Protein AF-A0A2Z3GRG3-F1 (afdb_monomer_lite)

pLDDT: mean 90.77, std 7.8, range [53.81, 98.06]

Foldseek 3Di:
DCQQQVLCLVAALVNQQFADWPADDASRTGHFDDDPNHTHTDDPPDGGPLVRDVQQDPPHDSHSVNGNHDDPVRVVLVVLLVVCVVVVHDPPDPVNVVSNVVVVVVNVVSVVVVVVVVVVVVVVVVVVVD

Structure (mmCIF, N/CA/C/O backbone):
data_AF-A0A2Z3GRG3-F1
#
_entry.id   AF-A0A2Z3GRG3-F1
#
loop_
_atom_site.group_PDB
_atom_site.id
_atom_site.type_symbol
_atom_site.label_atom_id
_atom_site.label_alt_id
_atom_site.label_comp_id
_atom_site.label_asym_id
_atom_site.label_entity_id
_atom_site.label_seq_id
_atom_site.pdbx_PDB_ins_code
_atom_site.Cartn_x
_atom_site.Cartn_y
_atom_site.Cartn_z
_atom_site.occupancy
_atom_site.B_iso_or_equiv
_atom_site.auth_seq_id
_atom_site.auth_comp_id
_atom_site.auth_asym_id
_atom_site.auth_atom_id
_atom_site.pdbx_PDB_model_num
ATOM 1 N N . MET A 1 1 ? 3.445 -0.530 0.105 1.00 69.56 1 MET A N 1
ATOM 2 C CA . MET A 1 1 ? 2.147 -1.010 0.622 1.00 69.56 1 MET A CA 1
ATOM 3 C C . MET A 1 1 ? 1.801 -2.395 0.072 1.00 69.56 1 MET A C 1
ATOM 5 O O . MET A 1 1 ? 2.014 -3.342 0.807 1.00 69.56 1 MET A O 1
ATOM 9 N N . LEU A 1 2 ? 1.455 -2.567 -1.215 1.00 77.25 2 LEU A N 1
ATOM 10 C CA . LEU A 1 2 ? 1.151 -3.894 -1.810 1.00 77.25 2 LEU A CA 1
ATOM 11 C C . LEU A 1 2 ? 2.227 -4.980 -1.633 1.00 77.25 2 LEU A C 1
ATOM 13 O O . LEU A 1 2 ? 1.904 -6.157 -1.600 1.00 77.25 2 LEU A O 1
ATOM 17 N N . LEU A 1 3 ? 3.495 -4.580 -1.563 1.00 80.25 3 LEU A N 1
ATOM 18 C CA . LEU A 1 3 ? 4.634 -5.502 -1.564 1.00 80.25 3 LEU A CA 1
ATOM 19 C C . LEU A 1 3 ? 5.050 -5.983 -0.176 1.00 80.25 3 LEU A C 1
ATOM 21 O O . LEU A 1 3 ? 5.592 -7.070 -0.052 1.00 80.25 3 LEU A O 1
ATOM 25 N N . LEU A 1 4 ? 4.836 -5.148 0.841 1.00 82.00 4 LEU A N 1
ATOM 26 C CA . LEU A 1 4 ? 5.287 -5.403 2.214 1.00 82.00 4 LEU A CA 1
ATOM 27 C C . LEU A 1 4 ? 4.122 -5.750 3.145 1.00 82.00 4 LEU A C 1
ATOM 29 O O . LEU A 1 4 ? 4.334 -6.360 4.182 1.00 82.00 4 LEU A O 1
ATOM 33 N N . HIS A 1 5 ? 2.906 -5.337 2.778 1.00 84.62 5 HIS A N 1
ATOM 34 C CA . HIS A 1 5 ? 1.684 -5.543 3.552 1.00 84.62 5 HIS A CA 1
ATOM 35 C C . HIS A 1 5 ? 0.503 -5.836 2.604 1.00 84.62 5 HIS A C 1
ATOM 37 O O . HIS A 1 5 ? -0.424 -5.023 2.495 1.00 84.62 5 HIS A O 1
ATOM 43 N N . PRO A 1 6 ? 0.546 -6.932 1.821 1.00 82.69 6 PRO A N 1
ATOM 44 C CA . PRO A 1 6 ? -0.509 -7.262 0.858 1.00 82.69 6 PRO A CA 1
ATOM 45 C C . PRO A 1 6 ? -1.897 -7.384 1.509 1.00 82.69 6 PRO A C 1
ATOM 47 O O . PRO A 1 6 ? -2.893 -6.943 0.933 1.00 82.69 6 PRO A O 1
ATOM 50 N N . GLU A 1 7 ? -1.959 -7.900 2.737 1.00 84.44 7 GLU A N 1
ATOM 51 C CA . GLU A 1 7 ? -3.178 -8.113 3.517 1.00 84.44 7 GLU A CA 1
ATOM 52 C C . GLU A 1 7 ? -3.967 -6.822 3.793 1.00 84.44 7 GLU A C 1
ATOM 54 O O . GLU A 1 7 ? -5.198 -6.816 3.733 1.00 84.44 7 GLU A O 1
ATOM 59 N N . ILE A 1 8 ? -3.276 -5.703 4.039 1.00 89.38 8 ILE A N 1
ATOM 60 C CA . ILE A 1 8 ? -3.915 -4.403 4.288 1.00 89.38 8 ILE A CA 1
ATOM 61 C C . ILE A 1 8 ? -4.050 -3.573 3.010 1.00 89.38 8 ILE A C 1
ATOM 63 O O . ILE A 1 8 ? -4.891 -2.678 2.948 1.00 89.38 8 ILE A O 1
ATOM 67 N N . ALA A 1 9 ? -3.267 -3.883 1.974 1.00 86.94 9 ALA A N 1
ATOM 68 C CA . ALA A 1 9 ? -3.314 -3.182 0.697 1.00 86.94 9 ALA A CA 1
ATOM 69 C C . ALA A 1 9 ? -4.582 -3.473 -0.116 1.00 86.94 9 ALA A C 1
ATOM 71 O O . ALA A 1 9 ? -5.041 -2.608 -0.858 1.00 86.94 9 ALA A O 1
ATOM 72 N N . ALA A 1 10 ? -5.170 -4.662 0.046 1.00 82.75 10 ALA A N 1
ATOM 73 C CA . ALA A 1 10 ? -6.448 -5.015 -0.573 1.00 82.75 10 ALA A CA 1
ATOM 74 C C . ALA A 1 10 ? -7.665 -4.388 0.138 1.00 82.75 10 ALA A C 1
ATOM 76 O O . ALA A 1 10 ? -8.743 -4.277 -0.447 1.00 82.75 10 ALA A O 1
ATOM 77 N N . ARG A 1 11 ? -7.508 -3.974 1.400 1.00 90.31 11 ARG A N 1
ATOM 78 C CA . ARG A 1 11 ? -8.565 -3.367 2.217 1.00 90.31 11 ARG A CA 1
ATOM 79 C C . ARG A 1 11 ? -8.598 -1.864 1.956 1.00 90.31 11 ARG A C 1
ATOM 81 O O . ARG A 1 11 ? -7.590 -1.216 2.199 1.00 90.31 11 ARG A O 1
ATOM 88 N N . SER A 1 12 ? -9.719 -1.268 1.551 1.00 91.88 12 SER A N 1
ATOM 89 C CA . SER A 1 12 ? -9.817 0.204 1.491 1.00 91.88 12 SER A CA 1
ATOM 90 C C . SER A 1 12 ? -9.939 0.814 2.893 1.00 91.88 12 SER A C 1
ATOM 92 O O . SER A 1 12 ? -10.349 0.149 3.849 1.00 91.88 12 SER A O 1
ATOM 94 N N . CYS A 1 13 ? -9.580 2.087 3.050 1.00 93.38 13 CYS A N 1
ATOM 95 C CA . CYS A 1 13 ? -9.773 2.804 4.311 1.00 93.38 13 CYS A CA 1
ATOM 96 C C . CYS A 1 13 ? -11.249 2.934 4.713 1.00 93.38 13 CYS A C 1
ATOM 98 O O . CYS A 1 13 ? -11.560 2.800 5.896 1.00 93.38 13 CYS A O 1
ATOM 100 N N . ASP A 1 14 ? -12.152 3.112 3.747 1.00 93.31 14 ASP A N 1
ATOM 101 C CA . ASP A 1 14 ? -13.599 3.134 3.992 1.00 93.31 14 ASP A CA 1
ATOM 102 C C . ASP A 1 14 ? -14.107 1.776 4.510 1.00 93.31 14 ASP A C 1
ATOM 104 O O . ASP A 1 14 ? -14.791 1.711 5.532 1.00 93.31 14 ASP A O 1
ATOM 108 N N . ASP A 1 15 ? -13.676 0.673 3.890 1.00 94.56 15 ASP A N 1
ATOM 109 C CA . ASP A 1 15 ? -14.02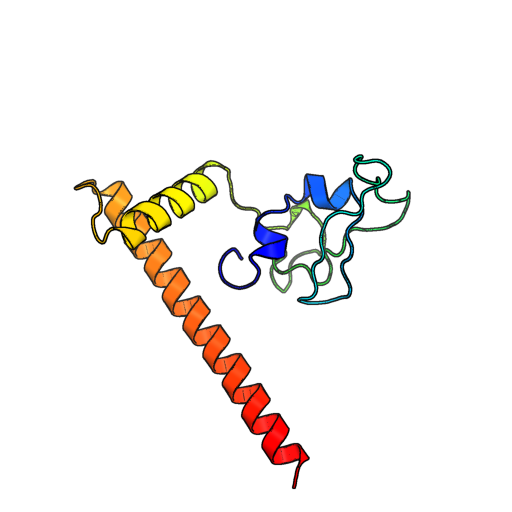5 -0.686 4.320 1.00 94.56 15 ASP A CA 1
ATOM 110 C C . ASP A 1 15 ? -13.488 -0.986 5.731 1.00 94.56 15 ASP A C 1
ATOM 112 O O . ASP A 1 15 ? -14.204 -1.504 6.590 1.00 94.56 15 ASP A O 1
ATOM 116 N N . CYS A 1 16 ? -12.248 -0.565 6.007 1.00 94.69 16 CYS A N 1
ATOM 117 C CA . CYS A 1 16 ? -11.605 -0.685 7.317 1.00 94.69 16 CYS A CA 1
ATOM 118 C C . CYS A 1 16 ? -12.349 0.086 8.421 1.00 94.69 16 CYS A C 1
ATOM 120 O O . CYS A 1 16 ? -12.470 -0.396 9.554 1.00 94.69 16 CYS A O 1
ATOM 122 N N . ALA A 1 17 ? -12.846 1.285 8.100 1.00 94.44 17 ALA A N 1
ATOM 123 C CA . ALA A 1 17 ? -13.592 2.125 9.029 1.00 94.44 17 ALA A CA 1
ATOM 124 C C . ALA A 1 17 ? -14.976 1.539 9.347 1.00 94.44 17 ALA A C 1
ATOM 126 O O . ALA A 1 17 ? -15.415 1.605 10.494 1.00 94.44 17 ALA A O 1
ATOM 127 N N . ARG A 1 18 ? -15.639 0.930 8.357 1.00 96.56 18 ARG A N 1
ATOM 128 C CA . ARG A 1 18 ? -16.997 0.384 8.499 1.00 96.56 18 ARG A CA 1
ATOM 129 C C . ARG A 1 18 ? -17.044 -0.985 9.165 1.00 96.56 18 ARG A C 1
ATOM 131 O O . ARG A 1 18 ? -17.988 -1.252 9.906 1.00 96.56 18 ARG A O 1
ATOM 138 N N . HIS A 1 19 ? -16.058 -1.847 8.922 1.00 97.50 19 HIS A N 1
ATOM 139 C CA . HIS A 1 19 ? -16.113 -3.255 9.323 1.00 97.50 19 HIS A CA 1
ATOM 140 C C . HIS A 1 19 ? -15.038 -3.639 10.345 1.00 97.50 19 HIS A C 1
ATOM 142 O O . HIS A 1 19 ? -13.978 -3.014 10.455 1.00 97.50 19 HIS A O 1
ATOM 148 N N . LEU A 1 20 ? -15.330 -4.687 11.114 1.00 96.62 20 LEU A N 1
ATOM 149 C CA . LEU A 1 20 ? -14.400 -5.297 12.054 1.00 96.62 20 LEU A CA 1
ATOM 150 C C . LEU A 1 20 ? -13.494 -6.305 11.332 1.00 96.62 20 LEU A C 1
ATOM 152 O O . LEU A 1 20 ? -13.932 -7.026 10.435 1.00 96.62 20 LEU A O 1
ATOM 156 N N . TYR A 1 21 ? -12.238 -6.382 11.762 1.00 96.44 21 TYR A N 1
ATOM 157 C CA . TYR A 1 21 ? -11.247 -7.332 11.258 1.00 96.44 21 TYR A CA 1
ATOM 158 C C . TYR A 1 21 ? -10.495 -7.964 12.423 1.00 96.44 21 TYR A C 1
ATOM 160 O O . TYR A 1 21 ? -10.358 -7.344 13.479 1.00 96.44 21 TYR A O 1
ATOM 168 N N . HIS A 1 22 ? -9.982 -9.175 12.220 1.00 95.12 22 HIS A N 1
ATOM 169 C CA . HIS A 1 22 ? -9.155 -9.896 13.191 1.00 95.12 22 HIS A CA 1
ATOM 170 C C . HIS A 1 22 ? -7.715 -9.355 13.264 1.00 95.12 22 HIS A C 1
ATOM 172 O O . HIS A 1 22 ? -6.757 -10.127 13.248 1.00 95.12 22 HIS A O 1
ATOM 178 N N . ASP A 1 23 ? -7.550 -8.034 13.319 1.00 94.31 23 ASP A N 1
ATOM 179 C CA . ASP A 1 23 ? -6.229 -7.425 13.436 1.00 94.31 23 ASP A CA 1
ATOM 180 C C . ASP A 1 23 ? -5.711 -7.571 14.880 1.00 94.31 23 ASP A C 1
ATOM 182 O O . ASP A 1 23 ? -6.449 -7.329 15.837 1.00 94.31 23 ASP A O 1
ATOM 186 N N . ARG A 1 24 ? -4.448 -7.982 15.049 1.00 91.69 24 ARG A N 1
ATOM 187 C CA . ARG A 1 24 ? -3.840 -8.272 16.368 1.00 91.69 24 ARG A CA 1
ATOM 188 C C . ARG A 1 24 ? -2.768 -7.271 16.793 1.00 91.69 24 ARG A C 1
ATOM 190 O O . ARG A 1 24 ? -2.317 -7.311 17.933 1.00 91.69 24 ARG A O 1
ATOM 197 N N . GLY A 1 25 ? -2.367 -6.374 15.896 1.00 90.25 25 GLY A N 1
ATOM 198 C CA . GLY A 1 25 ? -1.362 -5.349 16.158 1.00 90.25 25 GLY A CA 1
ATOM 199 C C . GLY A 1 25 ? -0.538 -5.001 14.917 1.00 90.25 25 GLY A C 1
ATOM 200 O O . GLY A 1 25 ? -0.868 -5.450 13.815 1.00 90.25 25 GLY A O 1
ATOM 201 N N . PRO A 1 26 ? 0.548 -4.222 15.083 1.00 88.56 26 PRO A N 1
ATOM 202 C CA . PRO A 1 26 ? 1.413 -3.801 13.983 1.00 88.56 26 PRO A CA 1
ATOM 203 C C . PRO A 1 26 ? 1.899 -4.989 13.143 1.00 88.56 26 PRO A C 1
ATOM 205 O O . PRO A 1 26 ? 2.485 -5.934 13.669 1.00 88.56 26 PRO A O 1
ATOM 208 N N . GLY A 1 27 ? 1.638 -4.945 11.833 1.00 85.38 27 GLY A N 1
ATOM 209 C CA . GLY A 1 27 ? 2.006 -6.013 10.894 1.00 85.38 27 GLY A CA 1
ATOM 210 C C . GLY A 1 27 ? 1.175 -7.298 11.003 1.00 85.38 27 GLY A C 1
ATOM 211 O O . GLY A 1 27 ? 1.459 -8.253 10.293 1.00 85.38 27 GLY A O 1
ATOM 212 N N . GLN A 1 28 ? 0.154 -7.339 11.863 1.00 89.94 28 GLN A N 1
ATOM 213 C CA . GLN A 1 28 ? -0.734 -8.488 12.044 1.00 89.94 28 GLN A CA 1
ATOM 214 C C . GLN A 1 28 ? -2.165 -8.102 11.660 1.00 89.94 28 GLN A C 1
ATOM 216 O O . GLN A 1 28 ? -3.027 -7.914 12.525 1.00 89.94 28 GLN A O 1
ATOM 221 N N . PHE A 1 29 ? -2.410 -7.950 10.358 1.00 91.62 29 PHE A N 1
ATOM 222 C CA . PHE A 1 29 ? -3.741 -7.650 9.830 1.00 91.62 29 PHE A CA 1
ATOM 223 C C . PHE A 1 29 ? -4.473 -8.940 9.468 1.00 91.62 29 PHE A C 1
ATOM 225 O O . PHE A 1 29 ? -3.930 -9.814 8.796 1.00 91.62 29 PHE A O 1
ATOM 232 N N . GLY A 1 30 ? -5.713 -9.057 9.933 1.00 92.19 30 GLY A N 1
ATOM 233 C CA . GLY A 1 30 ? -6.527 -10.252 9.760 1.00 92.19 30 GLY A CA 1
ATOM 234 C C . GLY A 1 30 ? -7.598 -10.110 8.685 1.00 92.19 30 GLY A C 1
ATOM 235 O O . GLY A 1 30 ? -7.810 -9.052 8.082 1.00 92.19 30 GLY A O 1
ATOM 236 N N . HIS A 1 31 ? -8.334 -11.199 8.487 1.00 93.56 31 HIS A N 1
ATOM 237 C CA . HIS A 1 31 ? -9.525 -11.209 7.647 1.00 93.56 31 HIS A CA 1
ATOM 238 C C . HIS A 1 31 ? -10.677 -10.433 8.293 1.00 93.56 31 HIS A C 1
ATOM 240 O O . HIS A 1 31 ? -10.693 -10.164 9.500 1.00 93.56 31 HIS A O 1
ATOM 246 N N . ARG A 1 32 ? -11.644 -10.065 7.451 1.00 95.62 32 ARG A N 1
ATOM 247 C CA . ARG A 1 32 ? -12.890 -9.425 7.869 1.00 95.62 32 ARG A CA 1
ATOM 248 C C . ARG A 1 32 ? -13.662 -10.369 8.781 1.00 95.62 32 ARG A C 1
ATOM 250 O O . ARG A 1 32 ? -13.757 -11.557 8.492 1.00 95.62 32 ARG A O 1
ATOM 257 N N . VAL A 1 33 ? -14.205 -9.840 9.872 1.00 96.88 33 VAL A N 1
ATOM 258 C CA . VAL A 1 33 ? -15.083 -10.614 10.749 1.00 96.88 33 VAL A CA 1
ATOM 259 C C . VAL A 1 33 ? -16.439 -10.750 10.068 1.00 96.88 33 VAL A C 1
ATOM 261 O O . VAL A 1 33 ? -17.047 -9.748 9.682 1.00 96.88 33 VAL A O 1
ATOM 264 N N . GLU A 1 34 ? -16.929 -11.980 9.957 1.00 98.00 34 GLU A N 1
ATOM 265 C CA . GLU A 1 34 ? -18.240 -12.285 9.389 1.00 98.00 34 GLU A CA 1
ATOM 266 C C . GLU A 1 34 ? -19.118 -13.041 10.386 1.00 98.00 34 GLU A C 1
ATOM 268 O O . GLU A 1 34 ? -18.644 -13.866 11.168 1.00 98.00 34 GLU A O 1
ATOM 273 N N . ARG A 1 35 ? -20.426 -12.769 10.353 1.00 97.38 35 ARG A N 1
ATOM 274 C CA . ARG A 1 35 ? -21.440 -13.495 11.125 1.00 97.38 35 ARG A CA 1
ATOM 275 C C . ARG A 1 35 ? -22.610 -13.834 10.212 1.00 97.38 35 ARG A C 1
ATOM 277 O O . ARG A 1 35 ? -23.294 -12.936 9.730 1.00 97.38 35 ARG A O 1
ATOM 284 N N . GLY A 1 36 ? -22.822 -15.125 9.955 1.00 96.06 36 GLY A N 1
ATOM 285 C CA . GLY A 1 36 ? -23.848 -15.582 9.009 1.00 96.06 36 GLY A CA 1
ATOM 286 C C . GLY A 1 36 ? -23.601 -15.093 7.576 1.00 96.06 36 GLY A C 1
ATOM 287 O O . GLY A 1 36 ? -24.542 -14.676 6.908 1.00 96.06 36 GLY A O 1
ATOM 288 N N . GLY A 1 37 ? -22.334 -15.056 7.143 1.00 95.94 37 GLY A N 1
ATOM 289 C CA . GLY A 1 37 ? -21.930 -14.592 5.806 1.00 95.94 37 GLY A CA 1
ATOM 290 C C . GLY A 1 37 ? -22.050 -13.082 5.581 1.00 95.94 37 GLY A C 1
ATOM 291 O O . GLY A 1 37 ? -21.963 -12.619 4.448 1.00 95.94 37 GLY A O 1
ATOM 292 N N . ARG A 1 38 ? -22.291 -12.296 6.638 1.00 96.94 38 ARG A N 1
ATOM 293 C CA . ARG A 1 38 ? -22.360 -10.832 6.564 1.00 96.94 38 ARG A CA 1
ATOM 294 C C . ARG A 1 38 ? -21.187 -10.196 7.308 1.00 96.94 38 ARG A C 1
ATOM 296 O O . ARG A 1 38 ? -20.917 -10.612 8.439 1.00 96.94 38 ARG A O 1
ATOM 303 N N . PRO A 1 39 ? -20.543 -9.163 6.734 1.00 97.81 39 PRO A N 1
ATOM 304 C CA . PRO A 1 39 ? -19.551 -8.360 7.434 1.00 97.81 39 PRO A CA 1
ATOM 305 C C . PRO A 1 39 ? -20.082 -7.806 8.755 1.00 97.81 39 PRO A C 1
ATOM 307 O O . PRO A 1 39 ? -21.149 -7.191 8.804 1.00 97.81 39 PRO A O 1
ATOM 310 N N . VAL A 1 40 ? -19.319 -7.987 9.830 1.00 98.06 40 VAL A N 1
ATOM 311 C CA . VAL A 1 40 ? -19.634 -7.386 11.126 1.00 98.06 40 VAL A CA 1
ATOM 312 C C . VAL A 1 40 ? -19.209 -5.921 11.103 1.00 98.06 40 VAL A C 1
ATOM 314 O O . VAL A 1 40 ? -18.039 -5.604 10.876 1.00 98.06 40 VAL A O 1
ATOM 317 N N . ALA A 1 41 ? -20.162 -5.019 11.344 1.00 98.06 41 ALA A N 1
ATOM 318 C CA . ALA A 1 41 ? -19.884 -3.594 11.462 1.00 98.06 41 ALA A CA 1
ATOM 319 C C . ALA A 1 41 ? -18.971 -3.308 12.664 1.00 98.06 41 ALA A C 1
ATOM 321 O O . ALA A 1 41 ? -19.070 -3.945 13.717 1.00 98.06 41 ALA A O 1
ATOM 322 N N . ARG A 1 42 ? -18.092 -2.319 12.518 1.00 96.69 42 ARG A N 1
ATOM 323 C CA . ARG A 1 42 ? -17.252 -1.836 13.612 1.00 96.69 42 ARG A CA 1
ATOM 324 C C . ARG A 1 42 ? -18.149 -1.211 14.696 1.00 96.69 42 ARG A C 1
ATOM 326 O O . ARG A 1 42 ? -18.973 -0.358 14.364 1.00 96.69 42 ARG A O 1
ATOM 333 N N . PRO A 1 43 ? -18.018 -1.602 15.980 1.00 96.31 43 PRO A N 1
ATOM 334 C CA . PRO A 1 43 ? -18.835 -1.027 17.045 1.00 96.31 43 PRO A CA 1
ATOM 335 C C . PRO A 1 43 ? -18.644 0.487 17.164 1.00 96.31 43 PRO A C 1
ATOM 337 O O . PRO A 1 43 ? -17.548 1.012 16.948 1.00 96.31 43 PRO A O 1
ATOM 340 N N . ARG A 1 44 ? -19.707 1.199 17.550 1.00 95.62 44 ARG A N 1
ATOM 341 C CA . ARG A 1 44 ? -19.660 2.656 17.726 1.00 95.62 44 ARG A CA 1
ATOM 342 C C . ARG A 1 44 ? -18.582 3.032 18.748 1.00 95.62 44 ARG A C 1
ATOM 344 O O . ARG A 1 44 ? -18.517 2.455 19.827 1.00 95.62 44 ARG A O 1
ATOM 351 N N . GLY A 1 45 ? -17.747 4.009 18.400 1.00 93.56 45 GLY A N 1
ATOM 352 C CA . GLY A 1 45 ? -16.652 4.489 19.250 1.00 93.56 45 GLY A CA 1
ATOM 353 C C . GLY A 1 45 ? -15.341 3.706 19.116 1.00 93.56 45 GLY A C 1
ATOM 354 O O . GLY A 1 45 ? -14.300 4.209 19.534 1.00 93.56 45 GLY A O 1
ATOM 355 N N . VAL A 1 46 ? -15.342 2.530 18.479 1.00 93.50 46 VAL A N 1
ATOM 356 C CA . VAL A 1 46 ? -14.105 1.793 18.190 1.00 93.50 46 VAL A CA 1
ATOM 357 C C . VAL A 1 46 ? -13.436 2.419 16.971 1.00 93.50 46 VAL A C 1
ATOM 359 O O . VAL A 1 46 ? -14.005 2.441 15.881 1.00 93.50 46 VAL A O 1
ATOM 362 N N . LYS A 1 47 ? -12.214 2.928 17.142 1.00 92.81 47 LYS A N 1
ATOM 363 C CA . LYS A 1 47 ? -11.436 3.528 16.049 1.00 92.81 47 LYS A CA 1
ATOM 364 C C . LYS A 1 47 ? -10.801 2.447 15.154 1.00 92.81 47 LYS A C 1
ATOM 366 O O . LYS A 1 47 ? -10.537 1.337 15.626 1.00 92.81 47 LYS A O 1
ATOM 371 N N . PRO A 1 48 ? -10.562 2.731 13.862 1.00 93.56 48 PRO A N 1
ATOM 372 C CA . PRO A 1 48 ? -9.723 1.885 13.015 1.00 93.56 48 PRO A CA 1
ATOM 373 C C . PRO A 1 48 ? -8.259 1.880 13.506 1.00 93.56 48 PRO A C 1
ATOM 375 O O . PRO A 1 48 ? -7.845 2.806 14.208 1.00 93.56 48 PRO A O 1
ATOM 378 N N . PRO A 1 49 ? -7.445 0.883 13.114 1.00 94.12 49 PRO A N 1
ATOM 379 C CA . PRO A 1 49 ? -6.055 0.726 13.560 1.00 94.12 49 PRO A CA 1
ATOM 380 C C . PRO A 1 49 ? -5.068 1.707 12.892 1.00 94.12 49 PRO A C 1
ATOM 382 O O . PRO A 1 49 ? -3.918 1.369 12.628 1.00 94.12 49 PRO A O 1
ATOM 385 N N . CYS A 1 50 ? -5.498 2.933 12.583 1.00 94.44 50 CYS A N 1
ATOM 386 C CA . CYS A 1 50 ? -4.711 3.902 11.814 1.00 94.44 50 CYS A CA 1
ATOM 387 C C . CYS A 1 50 ? -3.367 4.263 12.467 1.00 94.44 50 CYS A C 1
ATOM 389 O O . CYS A 1 50 ? -2.426 4.568 11.748 1.00 94.44 50 CYS A O 1
ATOM 391 N N . GLN A 1 51 ? -3.250 4.159 13.795 1.00 94.00 51 GLN A N 1
ATOM 392 C CA . GLN A 1 51 ? -2.019 4.460 14.543 1.00 94.00 51 GLN A CA 1
ATOM 393 C C . GLN A 1 51 ? -0.808 3.605 14.150 1.00 94.00 51 GLN A C 1
ATOM 395 O O . GLN A 1 51 ? 0.326 4.028 14.337 1.00 94.00 51 GLN A O 1
ATOM 400 N N . TRP A 1 52 ? -1.036 2.402 13.634 1.00 93.06 52 TRP A N 1
ATOM 401 C CA . TRP A 1 52 ? 0.020 1.472 13.220 1.00 93.06 52 TRP A CA 1
ATOM 402 C C . TRP A 1 52 ? -0.249 0.895 11.826 1.00 93.06 52 TRP A C 1
ATOM 404 O O . TRP A 1 52 ? 0.324 -0.119 11.425 1.00 93.06 52 TRP A O 1
ATOM 414 N N . CYS A 1 53 ? -1.138 1.544 11.075 1.00 93.50 53 CYS A N 1
ATOM 415 C CA . CYS A 1 53 ? -1.460 1.173 9.710 1.00 93.50 53 CYS A CA 1
ATOM 416 C C . CYS A 1 53 ? -0.334 1.641 8.772 1.00 93.50 53 CYS A C 1
ATOM 418 O O . CYS A 1 53 ? -0.073 2.840 8.714 1.00 93.50 53 CYS A O 1
ATOM 420 N N . PRO A 1 54 ? 0.275 0.761 7.955 1.00 92.25 54 PRO A N 1
ATOM 421 C CA . PRO A 1 54 ? 1.383 1.120 7.064 1.00 92.25 54 PRO A CA 1
ATOM 422 C C . PRO A 1 54 ? 0.955 1.991 5.874 1.00 92.25 54 PRO A C 1
ATOM 424 O O . PRO A 1 54 ? 1.774 2.308 5.013 1.00 92.25 54 PRO A O 1
ATOM 427 N N . LYS A 1 55 ? -0.337 2.329 5.778 1.00 92.69 55 LYS A N 1
ATOM 428 C CA . LYS A 1 55 ? -0.850 3.296 4.805 1.00 92.69 55 LYS A CA 1
ATOM 429 C C . LYS A 1 55 ? -0.683 4.734 5.258 1.00 92.69 55 LYS A C 1
ATOM 431 O O . LYS A 1 55 ? -0.671 5.615 4.411 1.00 92.69 55 LYS A O 1
ATOM 436 N N . VAL A 1 56 ? -0.636 4.968 6.564 1.00 94.25 56 VAL A N 1
ATOM 437 C CA . VAL A 1 56 ? -0.386 6.293 7.126 1.00 94.25 56 VAL A CA 1
ATOM 438 C C . VAL A 1 56 ? 1.127 6.433 7.226 1.00 94.25 56 VAL A C 1
ATOM 440 O O . VAL A 1 56 ? 1.781 5.561 7.804 1.00 94.25 56 VAL A O 1
ATOM 443 N N . ALA A 1 57 ? 1.702 7.466 6.610 1.00 90.94 57 ALA A N 1
ATOM 444 C CA . ALA A 1 57 ? 3.148 7.627 6.643 1.00 90.94 57 ALA A CA 1
ATOM 445 C C . ALA A 1 57 ? 3.612 8.025 8.056 1.00 90.94 57 ALA A C 1
ATOM 447 O O . ALA A 1 57 ? 2.867 8.667 8.801 1.00 90.94 57 ALA A O 1
ATOM 448 N N . PRO A 1 58 ? 4.844 7.664 8.455 1.00 89.94 58 PRO A N 1
ATOM 449 C CA . PRO A 1 58 ? 5.405 8.139 9.712 1.00 89.94 58 PRO A CA 1
ATOM 450 C C . PRO A 1 58 ? 5.390 9.672 9.775 1.00 89.94 58 PRO A C 1
ATOM 452 O O . PRO A 1 58 ? 5.927 10.327 8.887 1.00 89.94 58 PRO A O 1
ATOM 455 N N . GLY A 1 59 ? 4.795 10.225 10.834 1.00 91.12 59 GLY A N 1
ATOM 456 C CA . GLY A 1 59 ? 4.655 11.673 11.031 1.00 91.12 59 GLY A CA 1
ATOM 457 C C . GLY A 1 59 ? 3.309 12.256 10.590 1.00 91.12 59 GLY A C 1
ATOM 458 O O . GLY A 1 59 ? 2.976 13.353 11.031 1.00 91.12 59 GLY A O 1
ATOM 459 N N . ASP A 1 60 ? 2.513 11.522 9.807 1.00 95.06 60 ASP A N 1
ATOM 460 C CA . ASP A 1 60 ? 1.161 11.947 9.435 1.00 95.06 60 ASP A CA 1
ATOM 461 C C . ASP A 1 60 ? 0.156 11.706 10.573 1.00 95.06 60 ASP A C 1
ATOM 463 O O . ASP A 1 60 ? 0.334 10.84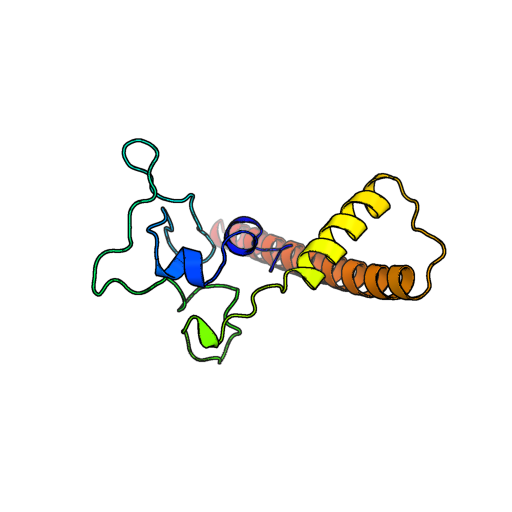4 11.440 1.00 95.06 60 ASP A O 1
ATOM 467 N N . GLU A 1 61 ? -0.956 12.446 10.550 1.00 95.19 61 GLU A N 1
ATOM 468 C CA . GLU A 1 61 ? -2.048 12.233 11.497 1.00 95.19 61 GLU A CA 1
ATOM 469 C C . GLU A 1 61 ? -2.654 10.823 11.312 1.00 95.19 61 GLU A C 1
ATOM 471 O O . GLU A 1 61 ? -2.987 10.453 10.180 1.00 95.19 61 GLU A O 1
ATOM 476 N N . PRO A 1 62 ? -2.851 10.028 12.387 1.00 94.44 62 PRO A N 1
ATOM 477 C CA . PRO A 1 62 ? -3.317 8.642 12.311 1.00 94.44 62 PRO A CA 1
ATOM 478 C C . PRO A 1 62 ? -4.830 8.548 12.068 1.00 94.44 62 PRO A C 1
ATOM 480 O O . PRO A 1 62 ? -5.582 7.984 12.869 1.00 94.44 62 PRO A O 1
ATOM 483 N N . VAL A 1 63 ? -5.277 9.080 10.934 1.00 92.88 63 VAL A N 1
ATOM 484 C CA . VAL A 1 63 ? -6.670 9.093 10.481 1.00 92.88 63 VAL A CA 1
ATOM 485 C C . VAL A 1 63 ? -6.786 8.516 9.067 1.00 92.88 63 VAL A C 1
ATOM 487 O O . VAL A 1 63 ? -5.826 8.564 8.298 1.00 92.88 63 VAL A O 1
ATOM 490 N N . PRO A 1 64 ? -7.959 7.978 8.679 1.00 90.19 64 PRO A N 1
ATOM 491 C CA . PRO A 1 64 ? -8.168 7.438 7.334 1.00 90.19 64 PRO A CA 1
ATOM 492 C C . PRO A 1 64 ? -7.851 8.423 6.199 1.00 90.19 64 PRO A C 1
ATOM 494 O O . PRO A 1 64 ? -7.412 7.987 5.141 1.00 90.19 64 PRO A O 1
ATOM 497 N N . ALA A 1 65 ? -8.050 9.727 6.416 1.00 90.88 65 ALA A N 1
ATOM 498 C CA . ALA A 1 65 ? -7.805 10.768 5.415 1.00 90.88 65 ALA A CA 1
ATOM 499 C C . ALA A 1 65 ? -6.319 10.926 5.040 1.00 90.88 65 ALA A C 1
ATOM 501 O O . ALA A 1 65 ? -6.020 11.299 3.910 1.00 90.88 65 ALA A O 1
ATOM 502 N N . SER A 1 66 ? -5.401 10.599 5.953 1.00 93.44 66 SER A N 1
ATOM 503 C CA . SER A 1 66 ? -3.949 10.652 5.722 1.00 93.44 66 SER A CA 1
ATOM 504 C C . SER A 1 66 ? -3.401 9.363 5.102 1.00 93.44 66 SER A C 1
ATOM 506 O O . SER A 1 66 ? -2.206 9.238 4.845 1.00 93.44 66 SER A O 1
ATOM 508 N N . ALA A 1 67 ? -4.249 8.352 4.908 1.00 92.88 67 ALA A N 1
ATOM 509 C CA . ALA A 1 67 ? -3.814 7.061 4.413 1.00 92.88 67 ALA A CA 1
ATOM 510 C C . ALA A 1 67 ? -3.582 7.086 2.895 1.00 92.88 67 ALA A C 1
ATOM 512 O O . ALA A 1 67 ? -4.433 7.501 2.112 1.00 92.88 67 ALA A O 1
ATOM 513 N N . GLN A 1 68 ? -2.451 6.534 2.472 1.00 91.38 68 GLN A N 1
ATOM 514 C CA . GLN A 1 68 ? -2.055 6.408 1.076 1.00 91.38 68 GLN A CA 1
ATOM 515 C C . GLN A 1 68 ? -2.637 5.121 0.471 1.00 91.38 68 GLN A C 1
ATOM 517 O O . GLN A 1 68 ? -1.941 4.118 0.281 1.00 91.38 68 GLN A O 1
ATOM 522 N N . ASP A 1 69 ? -3.943 5.138 0.198 1.00 87.75 69 ASP A N 1
ATOM 523 C CA . ASP A 1 69 ? -4.611 4.084 -0.569 1.00 87.75 69 ASP A CA 1
ATOM 524 C C . ASP A 1 69 ? -4.244 4.174 -2.058 1.00 87.75 69 ASP A C 1
ATOM 526 O O . ASP A 1 69 ? -4.052 5.249 -2.632 1.00 87.75 69 ASP A O 1
ATOM 530 N N . LEU A 1 70 ? -4.161 3.017 -2.714 1.00 85.94 70 LEU A N 1
ATOM 531 C CA . LEU A 1 70 ? -3.997 2.993 -4.160 1.00 85.94 70 LEU A CA 1
ATOM 532 C C . LEU A 1 70 ? -5.296 3.408 -4.836 1.00 85.94 70 LEU A C 1
ATOM 534 O O . LEU A 1 70 ? -6.354 2.834 -4.579 1.00 85.94 70 LEU A O 1
ATOM 538 N N . SER A 1 71 ? -5.188 4.349 -5.772 1.00 88.69 71 SER A N 1
ATOM 539 C CA . SER A 1 71 ? -6.273 4.609 -6.708 1.00 88.69 71 SER A CA 1
ATOM 540 C C . SER A 1 71 ? -6.576 3.354 -7.529 1.00 88.69 71 SER A C 1
ATOM 542 O O . SER A 1 71 ? -5.705 2.509 -7.764 1.00 88.69 71 SER A O 1
ATOM 544 N N . GLU A 1 72 ? -7.807 3.253 -8.024 1.00 89.06 72 GLU A N 1
ATOM 545 C CA . GLU A 1 72 ? -8.222 2.155 -8.898 1.00 89.06 72 GLU A CA 1
ATOM 546 C C . GLU A 1 72 ? -7.306 2.019 -10.123 1.00 89.06 72 GLU A C 1
ATOM 548 O O . GLU A 1 72 ? -6.874 0.917 -10.459 1.00 89.06 72 GLU A O 1
ATOM 553 N N . LYS A 1 73 ? -6.911 3.152 -10.717 1.00 92.38 73 LYS A N 1
ATOM 554 C CA . LYS A 1 73 ? -5.962 3.202 -11.834 1.00 92.38 73 LYS A CA 1
ATOM 555 C C . LYS A 1 73 ? -4.594 2.630 -11.459 1.00 92.38 73 LYS A C 1
ATOM 557 O O . LYS A 1 73 ? -4.031 1.855 -12.227 1.00 92.38 73 LYS A O 1
ATOM 562 N N . ASN A 1 74 ? -4.060 2.979 -10.287 1.00 91.44 74 ASN A N 1
ATOM 563 C CA . ASN A 1 74 ? -2.765 2.462 -9.837 1.00 91.44 74 ASN A CA 1
ATOM 564 C C . ASN A 1 74 ? -2.838 0.963 -9.526 1.00 91.44 74 ASN A C 1
ATOM 566 O O . ASN A 1 74 ? -1.902 0.228 -9.837 1.00 91.44 74 ASN A O 1
ATOM 570 N N . ARG A 1 75 ? -3.958 0.500 -8.960 1.00 89.69 75 ARG A N 1
ATOM 571 C CA . ARG A 1 75 ? -4.213 -0.926 -8.732 1.00 89.69 75 ARG A CA 1
ATOM 572 C C . ARG A 1 75 ? -4.261 -1.695 -10.053 1.00 89.69 75 ARG A C 1
ATOM 574 O O . ARG A 1 75 ? -3.576 -2.703 -10.178 1.00 89.69 75 ARG A O 1
ATOM 581 N N . ALA A 1 76 ? -5.005 -1.202 -11.042 1.00 92.50 76 ALA A N 1
ATOM 582 C CA . ALA A 1 76 ? -5.076 -1.807 -12.371 1.00 92.50 76 ALA A CA 1
ATOM 583 C C . ALA A 1 76 ? -3.704 -1.831 -13.065 1.00 92.50 76 ALA A C 1
ATOM 585 O O . ALA A 1 76 ? -3.302 -2.861 -13.596 1.00 92.50 76 ALA A O 1
ATOM 586 N N . ALA A 1 77 ? -2.944 -0.733 -12.992 1.00 94.88 77 ALA A N 1
ATOM 587 C CA . ALA A 1 77 ? -1.596 -0.670 -13.555 1.00 94.88 77 ALA A CA 1
ATOM 588 C C . ALA A 1 77 ? -0.645 -1.688 -12.904 1.00 94.88 77 ALA A C 1
ATOM 590 O O . ALA A 1 77 ? 0.174 -2.292 -13.593 1.00 94.88 77 ALA A O 1
ATOM 591 N N . TYR A 1 78 ? -0.760 -1.898 -11.589 1.00 93.44 78 TYR A N 1
ATOM 592 C CA . TYR A 1 78 ? 0.025 -2.904 -10.881 1.00 93.44 78 TYR A CA 1
ATOM 593 C C . TYR A 1 78 ? -0.364 -4.335 -11.269 1.00 93.44 78 TYR A C 1
ATOM 595 O O . TYR A 1 78 ? 0.520 -5.155 -11.497 1.00 93.44 78 TYR A O 1
ATOM 603 N N . LEU A 1 79 ? -1.661 -4.632 -11.391 1.00 93.44 79 LEU A N 1
ATOM 604 C CA . LEU A 1 79 ? -2.139 -5.943 -11.846 1.00 93.44 79 LEU A CA 1
ATOM 605 C C . LEU A 1 79 ? -1.660 -6.247 -13.269 1.00 93.44 79 LEU A C 1
ATOM 607 O O . LEU A 1 79 ? -1.052 -7.287 -13.495 1.00 93.44 79 LEU A O 1
ATOM 611 N N . HIS A 1 80 ? -1.819 -5.294 -14.187 1.00 96.25 80 HIS A N 1
ATOM 612 C CA . HIS A 1 80 ? -1.326 -5.433 -15.555 1.00 96.25 80 HIS A CA 1
ATOM 613 C C . HIS A 1 80 ? 0.197 -5.631 -15.608 1.00 96.25 80 HIS A C 1
ATOM 615 O O . HIS A 1 80 ? 0.710 -6.430 -16.390 1.00 96.25 80 HIS A O 1
ATOM 621 N N . PHE A 1 81 ? 0.936 -4.931 -14.741 1.00 96.88 81 PHE A N 1
ATOM 622 C CA . PHE A 1 81 ? 2.368 -5.153 -14.590 1.00 96.88 81 PHE A CA 1
ATOM 623 C C . PHE A 1 81 ? 2.681 -6.591 -14.149 1.00 96.88 81 PHE A C 1
ATOM 625 O O . PHE A 1 81 ? 3.591 -7.185 -14.717 1.00 96.88 81 PHE A O 1
ATOM 632 N N . LEU A 1 82 ? 1.952 -7.151 -13.175 1.00 95.00 82 LEU A N 1
ATOM 633 C CA . LEU A 1 82 ? 2.160 -8.531 -12.716 1.00 95.00 82 LEU A CA 1
ATOM 634 C C . LEU A 1 82 ? 1.884 -9.554 -13.822 1.00 95.00 82 LEU A C 1
ATOM 636 O O . LEU A 1 82 ? 2.663 -10.489 -13.978 1.00 95.00 82 LEU A O 1
ATOM 640 N N . GLU A 1 83 ? 0.819 -9.362 -14.601 1.00 97.00 83 GLU A N 1
ATOM 641 C CA . GLU A 1 83 ? 0.495 -10.211 -15.755 1.00 97.00 83 GLU A CA 1
ATOM 642 C C . GLU A 1 83 ? 1.634 -10.212 -16.784 1.00 97.00 83 GLU A C 1
ATOM 644 O O . GLU A 1 83 ? 2.121 -11.273 -17.173 1.00 97.00 83 GLU A O 1
ATOM 649 N N . CYS A 1 84 ? 2.109 -9.025 -17.176 1.00 97.50 84 CYS A N 1
ATOM 650 C CA . CYS A 1 84 ? 3.207 -8.877 -18.133 1.00 97.50 84 CYS A CA 1
ATOM 651 C C . CYS A 1 84 ? 4.536 -9.434 -17.595 1.00 97.50 84 CYS A C 1
ATOM 653 O O . CYS A 1 84 ? 5.302 -10.057 -18.330 1.00 97.50 84 CYS A O 1
ATOM 655 N N . ASP A 1 85 ? 4.828 -9.214 -16.309 1.00 97.12 85 ASP A N 1
ATOM 656 C CA . ASP A 1 85 ? 6.040 -9.716 -15.655 1.00 97.12 85 ASP A CA 1
ATOM 657 C C . ASP A 1 85 ? 6.046 -11.249 -15.596 1.00 97.12 85 ASP A C 1
ATOM 659 O O . ASP A 1 85 ? 7.083 -11.857 -15.846 1.00 97.12 85 ASP A O 1
ATOM 663 N N . ALA A 1 86 ? 4.887 -11.873 -15.357 1.00 96.62 86 ALA A N 1
ATOM 664 C CA . ALA A 1 86 ? 4.742 -13.327 -15.319 1.00 96.62 86 ALA A CA 1
ATOM 665 C C . ALA A 1 86 ? 5.032 -14.000 -16.671 1.00 96.62 86 ALA A C 1
ATOM 667 O O . ALA A 1 86 ? 5.599 -15.091 -16.699 1.00 96.62 86 ALA A O 1
ATOM 668 N N . VAL A 1 87 ? 4.678 -13.354 -17.788 1.00 97.06 87 VAL A N 1
ATOM 669 C CA . VAL A 1 87 ? 4.959 -13.861 -19.146 1.00 97.06 87 VAL A CA 1
ATOM 670 C C . VAL A 1 87 ? 6.293 -13.366 -19.717 1.00 97.06 87 VAL A C 1
ATOM 672 O O . VAL A 1 87 ? 6.712 -13.814 -20.781 1.00 97.06 87 VAL A O 1
ATOM 675 N N . GLY A 1 88 ? 6.968 -12.433 -19.037 1.00 96.50 88 GLY A N 1
ATOM 676 C CA . GLY A 1 88 ? 8.239 -11.851 -19.477 1.00 96.50 88 GLY A CA 1
ATOM 677 C C . GLY A 1 88 ? 8.132 -10.899 -20.675 1.00 96.50 88 GLY A C 1
ATOM 678 O O . GLY A 1 88 ? 9.154 -10.530 -21.253 1.00 96.50 88 GLY A O 1
ATOM 679 N N . ALA A 1 89 ? 6.923 -10.476 -21.047 1.00 96.62 89 ALA A N 1
ATOM 680 C CA . ALA A 1 89 ? 6.662 -9.650 -22.221 1.00 96.62 89 ALA A CA 1
ATOM 681 C C . ALA A 1 89 ? 5.743 -8.478 -21.868 1.00 96.62 89 ALA A C 1
ATOM 683 O O . ALA A 1 89 ? 4.702 -8.648 -21.241 1.00 96.62 89 ALA A O 1
ATOM 684 N N . PHE A 1 90 ? 6.132 -7.278 -22.299 1.00 96.81 90 PHE A N 1
ATOM 685 C CA . PHE A 1 90 ? 5.353 -6.056 -22.125 1.00 96.81 90 PHE A CA 1
ATOM 686 C C . PHE A 1 90 ? 4.955 -5.517 -23.501 1.00 96.81 90 PHE A C 1
ATOM 688 O O . PHE A 1 90 ? 5.780 -5.563 -24.419 1.00 96.81 90 PHE A O 1
ATOM 695 N N . PRO A 1 91 ? 3.740 -4.963 -23.657 1.00 96.81 91 PRO A N 1
ATOM 696 C CA . PRO A 1 91 ? 3.367 -4.230 -24.859 1.00 96.81 91 PRO A CA 1
ATOM 697 C C . PRO A 1 91 ? 4.409 -3.153 -25.212 1.00 96.81 91 PRO A C 1
ATOM 699 O O . PRO A 1 91 ? 4.950 -2.512 -24.300 1.00 96.81 91 PRO A O 1
ATOM 702 N N . PRO A 1 92 ? 4.690 -2.908 -26.508 1.00 96.12 92 PRO A N 1
ATOM 703 C CA . PRO A 1 92 ? 5.625 -1.875 -26.951 1.00 96.12 92 PRO A CA 1
ATOM 704 C C . PRO A 1 92 ? 5.003 -0.470 -26.830 1.00 96.12 92 PRO A C 1
ATOM 706 O O . PRO A 1 92 ? 4.863 0.257 -27.807 1.00 96.12 92 PRO A O 1
ATOM 709 N N . ASP A 1 93 ? 4.634 -0.087 -25.609 1.00 97.94 93 ASP A N 1
ATOM 710 C CA . ASP A 1 93 ? 3.999 1.182 -25.268 1.00 97.94 93 ASP A CA 1
ATOM 711 C C . ASP A 1 93 ? 4.901 1.992 -24.304 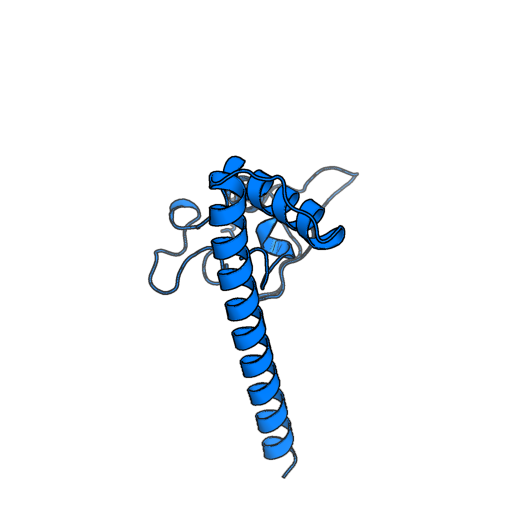1.00 97.94 93 ASP A C 1
ATOM 713 O O . ASP A 1 93 ? 5.357 1.462 -23.279 1.00 97.94 93 ASP A O 1
ATOM 717 N N . PRO A 1 94 ? 5.204 3.275 -24.596 1.00 97.44 94 PRO A N 1
ATOM 718 C CA . PRO A 1 94 ? 6.073 4.095 -23.750 1.00 97.44 94 PRO A CA 1
ATOM 719 C C . PRO A 1 94 ? 5.554 4.307 -22.319 1.00 97.44 94 PRO A C 1
ATOM 721 O O . PRO A 1 94 ? 6.354 4.383 -21.381 1.00 97.44 94 PRO A O 1
ATOM 724 N N . ILE A 1 95 ? 4.235 4.393 -22.129 1.00 96.69 95 ILE A N 1
ATOM 725 C CA . ILE A 1 95 ? 3.599 4.578 -20.819 1.00 96.69 95 ILE A CA 1
ATOM 726 C C . ILE A 1 95 ? 3.720 3.288 -20.008 1.00 96.69 95 ILE A C 1
ATOM 728 O O . ILE A 1 95 ? 4.130 3.332 -18.846 1.00 96.69 95 ILE A O 1
ATOM 732 N N . VAL A 1 96 ? 3.437 2.138 -20.623 1.00 96.75 96 VAL A N 1
ATOM 733 C CA . VAL A 1 96 ? 3.600 0.816 -20.005 1.00 96.75 96 VAL A CA 1
ATOM 734 C C . VAL A 1 96 ? 5.050 0.601 -19.586 1.00 96.75 96 VAL A C 1
ATOM 736 O O . VAL A 1 96 ? 5.304 0.256 -18.432 1.00 96.75 96 VAL A O 1
ATOM 739 N N . ARG A 1 97 ? 6.017 0.890 -20.465 1.00 97.06 97 ARG A N 1
ATOM 740 C CA . ARG A 1 97 ? 7.451 0.800 -20.146 1.00 97.06 97 ARG A CA 1
ATOM 741 C C . ARG A 1 97 ? 7.842 1.668 -18.954 1.00 97.06 97 ARG A C 1
ATOM 743 O O . ARG A 1 97 ? 8.537 1.197 -18.053 1.00 97.06 97 ARG A O 1
ATOM 750 N N . ARG A 1 98 ? 7.400 2.930 -18.937 1.00 97.31 98 ARG A N 1
ATOM 751 C CA . ARG A 1 98 ? 7.677 3.860 -17.834 1.00 97.31 98 ARG A CA 1
ATOM 752 C C . ARG A 1 98 ? 7.096 3.342 -16.518 1.00 97.31 98 ARG A C 1
ATOM 754 O O . ARG A 1 98 ? 7.807 3.299 -15.516 1.00 97.31 98 ARG A O 1
ATOM 761 N N . ASN A 1 99 ? 5.832 2.927 -16.520 1.00 96.94 99 ASN A N 1
ATOM 762 C CA . ASN A 1 99 ? 5.166 2.410 -15.325 1.00 96.94 99 ASN A CA 1
ATOM 763 C C . ASN A 1 99 ? 5.828 1.120 -14.829 1.00 96.94 99 ASN A C 1
ATOM 765 O O . ASN A 1 99 ? 6.084 0.987 -13.634 1.00 96.94 99 ASN A O 1
ATOM 769 N N . ALA A 1 100 ? 6.181 0.207 -15.737 1.00 97.12 100 ALA A N 1
ATOM 770 C CA . ALA A 1 100 ? 6.886 -1.022 -15.397 1.00 97.12 100 ALA A CA 1
ATOM 771 C C . ALA A 1 100 ? 8.243 -0.737 -14.739 1.00 97.12 100 ALA A C 1
ATOM 773 O O . ALA A 1 100 ? 8.572 -1.363 -13.734 1.00 97.12 100 ALA A O 1
ATOM 774 N N . ALA A 1 101 ? 9.010 0.236 -15.242 1.00 96.94 101 ALA A N 1
ATOM 775 C CA . ALA A 1 101 ? 10.274 0.639 -14.627 1.00 96.94 101 ALA A CA 1
ATOM 776 C C . ALA A 1 101 ? 10.082 1.177 -13.196 1.00 96.94 101 ALA A C 1
ATOM 778 O O . ALA A 1 101 ? 10.803 0.769 -12.285 1.00 96.94 101 ALA A O 1
ATOM 779 N N . ILE A 1 102 ? 9.077 2.035 -12.979 1.00 96.69 102 ILE A N 1
ATOM 780 C CA . ILE A 1 102 ? 8.741 2.576 -11.650 1.00 96.69 102 ILE A CA 1
ATOM 781 C C . ILE A 1 102 ? 8.362 1.445 -10.686 1.00 96.69 102 ILE A C 1
ATOM 783 O O . ILE A 1 102 ? 8.896 1.364 -9.578 1.00 96.69 102 ILE A O 1
ATOM 787 N N . ILE A 1 103 ? 7.472 0.545 -11.113 1.00 95.62 103 ILE A N 1
ATOM 788 C CA . ILE A 1 103 ? 6.998 -0.565 -10.280 1.00 95.62 103 ILE A CA 1
ATOM 789 C C . ILE A 1 103 ? 8.144 -1.536 -9.964 1.00 95.62 103 ILE A C 1
ATOM 791 O O . ILE A 1 103 ? 8.305 -1.915 -8.803 1.00 95.62 103 ILE A O 1
ATOM 795 N N . ARG A 1 104 ? 8.989 -1.895 -10.943 1.00 95.88 104 ARG A N 1
ATOM 796 C CA . ARG A 1 104 ? 10.193 -2.718 -10.704 1.00 95.88 104 ARG A CA 1
ATOM 797 C C . ARG A 1 104 ? 11.127 -2.068 -9.688 1.00 95.88 104 ARG A C 1
ATOM 799 O O . ARG A 1 104 ? 11.594 -2.749 -8.778 1.00 95.88 104 ARG A O 1
ATOM 806 N N . GLY A 1 105 ? 11.374 -0.764 -9.811 1.00 95.56 105 GLY A N 1
ATOM 807 C CA . GLY A 1 105 ? 12.197 -0.016 -8.860 1.00 95.56 105 GLY A CA 1
ATOM 808 C C . GLY A 1 105 ? 11.649 -0.096 -7.433 1.00 95.56 105 GLY A C 1
ATOM 809 O O . GLY A 1 105 ? 12.393 -0.407 -6.500 1.00 95.56 105 GLY A O 1
ATOM 810 N N . ALA A 1 106 ? 10.336 0.096 -7.273 1.00 92.19 106 ALA A N 1
ATOM 811 C CA . ALA A 1 106 ? 9.658 -0.033 -5.985 1.00 92.19 106 ALA A CA 1
ATOM 812 C C . ALA A 1 106 ? 9.727 -1.466 -5.418 1.00 92.19 106 ALA A C 1
ATOM 814 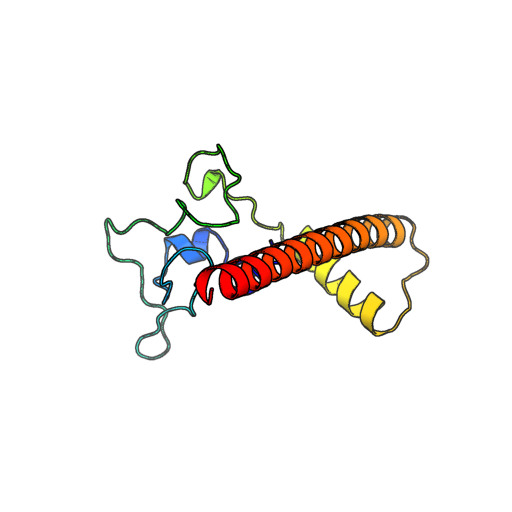O O . ALA A 1 106 ? 9.978 -1.632 -4.224 1.00 92.19 106 ALA A O 1
ATOM 815 N N . ARG A 1 107 ? 9.574 -2.499 -6.263 1.00 93.25 107 ARG A N 1
ATOM 816 C CA . ARG A 1 107 ? 9.741 -3.918 -5.883 1.00 93.25 107 ARG A CA 1
ATOM 817 C C . ARG A 1 107 ? 11.136 -4.216 -5.363 1.00 93.25 107 ARG A C 1
ATOM 819 O O . ARG A 1 107 ? 11.279 -4.688 -4.240 1.00 93.25 107 ARG A O 1
ATOM 826 N N . ALA A 1 108 ? 12.158 -3.845 -6.126 1.00 93.06 108 ALA A N 1
ATOM 827 C CA . ALA A 1 108 ? 13.542 -4.069 -5.733 1.00 93.06 108 ALA A CA 1
ATOM 828 C C . ALA A 1 108 ? 13.897 -3.346 -4.420 1.00 93.06 108 ALA A C 1
ATOM 830 O O . ALA A 1 108 ? 14.649 -3.876 -3.601 1.00 93.06 108 ALA A O 1
ATOM 831 N N . ALA A 1 109 ? 13.363 -2.140 -4.199 1.00 90.06 109 ALA A N 1
ATOM 832 C CA . ALA A 1 109 ? 13.539 -1.418 -2.940 1.00 90.06 109 ALA A CA 1
ATOM 833 C C . ALA A 1 109 ? 12.856 -2.127 -1.760 1.00 90.06 109 ALA A C 1
ATOM 835 O O . ALA A 1 109 ? 13.484 -2.295 -0.714 1.00 90.06 109 ALA A O 1
ATOM 836 N N . ALA A 1 110 ? 11.614 -2.587 -1.939 1.00 88.88 110 ALA A N 1
ATOM 837 C CA . ALA A 1 110 ? 10.879 -3.336 -0.922 1.00 88.88 110 ALA A CA 1
ATOM 838 C C . ALA A 1 110 ? 11.598 -4.641 -0.541 1.00 88.88 110 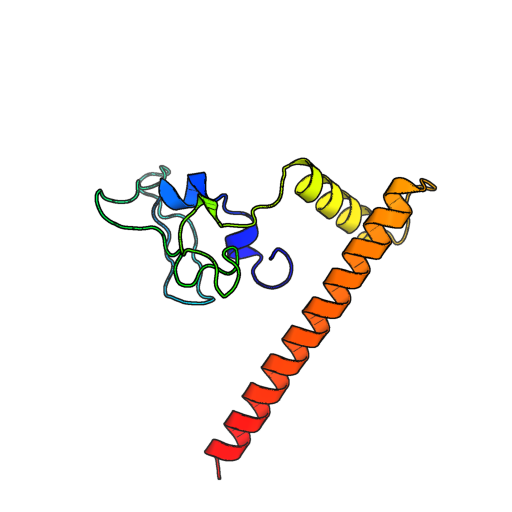ALA A C 1
ATOM 840 O O . ALA A 1 110 ? 11.807 -4.903 0.639 1.00 88.88 110 ALA A O 1
ATOM 841 N N . GLU A 1 111 ? 12.070 -5.411 -1.522 1.00 89.69 111 GLU A N 1
ATOM 842 C CA . GLU A 1 111 ? 12.827 -6.643 -1.274 1.00 89.69 111 GLU A CA 1
ATOM 843 C C . GLU A 1 111 ? 14.127 -6.398 -0.500 1.00 89.69 111 GLU A C 1
ATOM 845 O O . GLU A 1 111 ? 14.492 -7.182 0.375 1.00 89.69 111 GLU A O 1
ATOM 850 N N . ARG A 1 112 ? 14.848 -5.306 -0.798 1.00 89.56 112 ARG A N 1
ATOM 851 C CA . ARG A 1 112 ? 16.043 -4.927 -0.028 1.00 89.56 112 ARG A CA 1
ATOM 852 C C . ARG A 1 112 ? 15.696 -4.587 1.419 1.00 89.56 112 ARG A C 1
ATOM 854 O O . ARG A 1 112 ? 16.417 -5.019 2.315 1.00 89.56 112 ARG A O 1
ATOM 861 N N . ALA A 1 113 ? 14.612 -3.845 1.641 1.00 86.19 113 ALA A N 1
ATOM 862 C CA . ALA A 1 113 ? 14.155 -3.501 2.983 1.00 86.19 113 ALA A CA 1
ATOM 863 C C . ALA A 1 113 ? 13.776 -4.756 3.786 1.00 86.19 113 ALA A C 1
ATOM 865 O O . ALA A 1 113 ? 14.192 -4.895 4.934 1.00 86.19 113 ALA A O 1
ATOM 866 N N . GLU A 1 114 ? 13.068 -5.701 3.166 1.00 85.44 114 GLU A N 1
ATOM 867 C CA . GLU A 1 114 ? 12.673 -6.957 3.810 1.00 85.44 114 GLU A CA 1
ATOM 868 C C . GLU A 1 114 ? 13.889 -7.819 4.174 1.00 85.44 114 GLU A C 1
ATOM 870 O O . GLU A 1 114 ? 14.027 -8.267 5.313 1.00 85.44 114 GLU A O 1
ATOM 875 N N . ARG A 1 115 ? 14.846 -7.967 3.244 1.00 87.44 115 ARG A N 1
ATOM 876 C CA . ARG A 1 115 ? 16.114 -8.668 3.512 1.00 87.44 115 ARG A CA 1
ATOM 877 C C . ARG A 1 115 ? 16.888 -8.037 4.669 1.00 87.44 115 ARG A C 1
ATOM 879 O O . ARG A 1 115 ? 17.395 -8.761 5.522 1.00 87.44 115 ARG A O 1
ATOM 886 N N . ALA A 1 116 ? 16.954 -6.707 4.730 1.00 85.75 116 ALA A N 1
ATOM 887 C CA . ALA A 1 116 ? 17.620 -6.004 5.825 1.00 85.75 116 ALA A CA 1
ATOM 888 C C . ALA A 1 116 ? 16.932 -6.255 7.181 1.00 85.75 116 ALA A C 1
ATOM 890 O O . ALA A 1 116 ? 17.616 -6.515 8.173 1.00 85.75 116 ALA A O 1
ATOM 891 N N . ARG A 1 117 ? 15.590 -6.246 7.228 1.00 83.25 117 ARG A N 1
ATOM 892 C CA . ARG A 1 117 ? 14.821 -6.557 8.449 1.00 83.25 117 ARG A CA 1
ATOM 893 C C . ARG A 1 117 ? 15.071 -7.984 8.928 1.00 83.25 117 ARG A C 1
ATOM 895 O O . ARG A 1 117 ? 15.358 -8.179 10.107 1.00 83.25 117 ARG A O 1
ATOM 902 N N . HIS A 1 118 ? 15.023 -8.968 8.030 1.00 80.94 118 HIS A N 1
ATOM 903 C CA . HIS A 1 118 ? 15.313 -10.362 8.378 1.00 80.94 118 HIS A CA 1
ATOM 904 C C . HIS A 1 118 ? 16.757 -10.565 8.854 1.00 80.94 118 HIS A C 1
ATOM 906 O O . HIS A 1 118 ? 16.980 -11.277 9.835 1.00 80.94 118 HIS A O 1
ATOM 912 N N . GLY A 1 119 ? 17.731 -9.904 8.222 1.00 81.62 119 GLY A N 1
ATOM 913 C CA . GLY A 1 119 ? 19.129 -9.944 8.660 1.00 81.62 119 GLY A CA 1
ATOM 914 C C . GLY A 1 119 ? 19.308 -9.433 10.092 1.00 81.62 119 GLY A C 1
ATOM 915 O O . GLY A 1 119 ? 19.936 -10.101 10.912 1.00 81.62 119 GLY A O 1
ATOM 916 N N . LEU A 1 120 ? 18.688 -8.296 10.425 1.00 79.75 120 LEU A N 1
ATOM 917 C CA . LEU A 1 120 ? 18.720 -7.724 11.777 1.00 79.75 120 LEU A CA 1
ATOM 918 C C . LEU A 1 120 ? 18.070 -8.640 12.822 1.00 79.75 120 LEU A C 1
ATOM 920 O O . LEU A 1 120 ? 18.628 -8.820 13.903 1.00 79.75 120 LEU A O 1
ATOM 924 N N . LEU A 1 121 ? 16.919 -9.243 12.508 1.00 79.62 121 LEU A N 1
ATOM 925 C CA . LEU A 1 121 ? 16.250 -10.190 13.409 1.00 79.62 121 LEU A CA 1
ATOM 926 C C . LEU A 1 121 ? 17.113 -11.431 13.669 1.00 79.62 121 LEU A C 1
ATOM 928 O O . LEU A 1 121 ? 17.232 -11.869 14.812 1.00 79.62 121 LEU A O 1
ATOM 932 N N . THR A 1 122 ? 17.759 -11.952 12.624 1.00 81.31 122 THR A N 1
ATOM 933 C CA . THR A 1 122 ? 18.651 -13.115 12.726 1.00 81.31 122 THR A CA 1
ATOM 934 C C . THR A 1 122 ? 19.851 -12.801 13.622 1.00 81.31 122 THR A C 1
ATOM 936 O O . THR A 1 122 ? 20.118 -13.536 14.570 1.00 81.31 122 THR A O 1
ATOM 939 N N . LEU A 1 123 ? 20.519 -11.663 13.408 1.00 76.94 123 LEU A N 1
ATOM 940 C CA . LEU A 1 123 ? 21.635 -11.218 14.253 1.00 76.94 123 LEU A CA 1
ATOM 941 C C . LEU A 1 123 ? 21.210 -10.994 15.710 1.00 76.94 123 LEU A C 1
ATOM 943 O O . LEU A 1 123 ? 21.891 -11.443 16.628 1.00 76.94 123 LEU A O 1
ATOM 947 N N . GLY A 1 124 ? 20.060 -10.353 15.934 1.00 77.44 124 GLY A N 1
ATOM 948 C CA . GLY A 1 124 ? 19.520 -10.141 17.276 1.00 77.44 124 GLY A CA 1
ATOM 949 C C . GLY A 1 124 ? 19.172 -11.443 18.004 1.00 77.44 124 GLY A C 1
ATOM 950 O O . GLY A 1 124 ? 19.313 -11.514 19.222 1.00 77.44 124 GLY A O 1
ATOM 951 N N . SER A 1 125 ? 18.746 -12.480 17.276 1.00 75.62 125 SER A N 1
ATOM 952 C CA . SER A 1 125 ? 18.488 -13.805 17.853 1.00 75.62 125 SER A CA 1
ATOM 953 C C . SER A 1 125 ? 19.773 -14.543 18.239 1.00 75.62 125 SER A C 1
ATOM 955 O O . SER A 1 125 ? 19.818 -15.151 19.304 1.00 75.62 125 SER A O 1
ATOM 957 N N . LEU A 1 126 ? 20.838 -14.415 17.437 1.00 76.00 126 LEU A N 1
ATOM 958 C CA . LEU A 1 126 ? 22.148 -15.005 17.726 1.00 76.00 126 LEU A CA 1
ATOM 959 C C . LEU A 1 126 ? 22.811 -14.349 18.944 1.00 76.00 126 LEU A C 1
ATOM 961 O O . LEU A 1 126 ? 23.345 -15.045 19.798 1.00 76.00 126 LEU A O 1
ATOM 965 N N . LEU A 1 127 ? 22.723 -13.021 19.060 1.00 72.94 127 LEU A N 1
ATOM 966 C CA . LEU A 1 127 ? 23.296 -12.274 20.186 1.00 72.94 127 LEU A CA 1
ATOM 967 C C . LEU A 1 127 ? 22.541 -12.471 21.510 1.00 72.94 127 LEU A C 1
ATOM 969 O O . LEU A 1 127 ? 23.128 -12.259 22.561 1.00 72.94 127 LEU A O 1
ATOM 973 N N . LYS A 1 128 ? 21.258 -12.859 21.481 1.00 67.56 128 LYS A N 1
ATOM 974 C CA . LYS A 1 128 ? 20.477 -13.200 22.688 1.00 67.56 128 LYS A CA 1
ATOM 975 C C . LYS A 1 128 ? 20.683 -14.640 23.171 1.00 67.5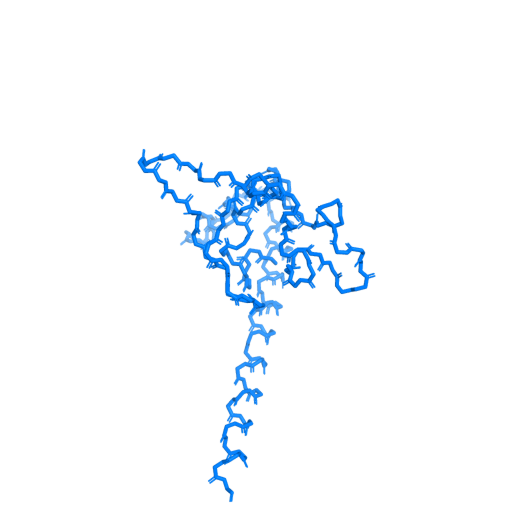6 128 LYS A C 1
ATOM 977 O O . LYS A 1 128 ? 20.197 -14.979 24.245 1.00 67.56 128 LYS A O 1
ATOM 982 N N . GLY A 1 129 ? 21.308 -15.487 22.352 1.00 56.16 129 GLY A N 1
ATOM 983 C CA . GLY A 1 129 ? 21.634 -16.875 22.688 1.00 56.16 129 GLY A CA 1
ATOM 984 C C . GLY A 1 129 ? 23.047 -17.071 23.249 1.00 56.16 129 GLY A C 1
ATOM 985 O O . GLY A 1 129 ? 23.401 -18.207 23.557 1.00 56.16 129 GLY A O 1
ATOM 986 N N . LEU A 1 130 ? 23.834 -15.994 23.347 1.00 53.81 130 LEU A N 1
ATOM 987 C CA . LEU A 1 130 ? 25.123 -15.912 24.044 1.00 53.81 130 LEU A CA 1
ATOM 988 C C . LEU A 1 130 ? 24.916 -15.291 25.429 1.00 53.81 130 LEU A C 1
ATOM 990 O O . LEU A 1 130 ? 25.633 -15.717 26.358 1.00 53.81 130 LEU A O 1
#

Radius of gyration: 18.22 Å; chains: 1; bounding box: 49×29×51 Å

Organism: NCBI:txid114

Sequence (130 aa):
MLLLHPEIAARSCDDCARHLYHDRGPGQFGHRVERGGRPVARPRGVKPPCQWCPKVAPGDEPVPASAQDLSEKNRAAYLHFLECDAVGAFPPDPIVRRNAAIIRGARAAAERAERARHGLLTLGSLLKGL

Secondary structure (DSSP, 8-state):
-TTT-HHHHSS-HHHHHHB-B---BTTB--PBPEETTEEPBPPTTPPPSGGG-TTBPTTS-SSGGGB-PPPHHHHHHHHHHHHHHHHT---S-HHHHHHHHHHHHHHHHHHHHHHHHHHHHHHHHHHT--